Protein AF-A0A1T5FBW8-F1 (afdb_monomer)

pLDDT: mean 87.65, std 10.4, range [48.75, 97.81]

Radius of gyration: 16.68 Å; Cα contacts (8 Å, |Δi|>4): 367; chains: 1; bounding box: 37×27×54 Å

Solvent-accessible surface area (backbone atoms only — not comparable to full-atom values): 8749 Å² total; per-residue (Å²): 131,82,82,88,72,77,76,85,51,93,41,27,48,35,78,73,63,66,76,55,91,36,95,48,63,45,69,43,55,32,79,36,34,39,43,67,60,68,65,51,74,45,75,84,82,91,50,82,27,40,38,35,39,11,55,41,70,64,49,24,48,16,61,74,49,75,62,73,40,79,85,67,74,48,38,39,51,41,50,30,35,23,78,35,64,30,38,36,40,36,45,34,59,50,79,45,81,34,80,93,43,81,43,68,29,37,38,39,38,52,34,64,43,46,63,40,82,35,43,37,38,44,29,37,75,40,66,45,63,34,79,84,70,48,71,42,78,28,29,36,44,36,30,48,47,95,63,86,60,90,68,46,47,82,41,77,88

Mean predicted aligned error: 5.87 Å

Se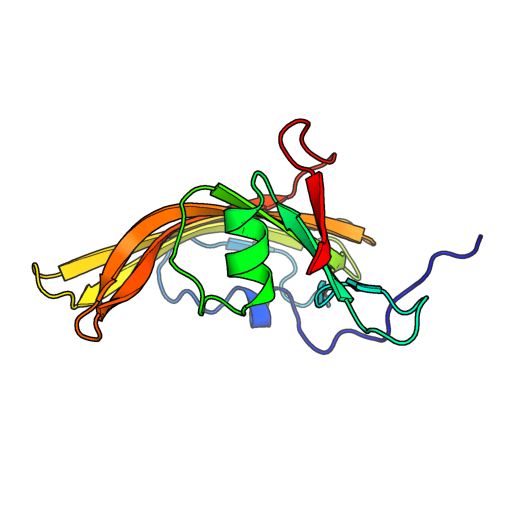quence (157 aa):
MEPIVPPPSQQTVSRTFDTCRANTVQIVNGSIGITPIVPLALSGDGHERALAIADSAEMAVWRLNHGQAPMIKGAHLQLVYAEGEAEIQGICSWEILVPLGDAEVTVEYAIRFRPGWNLIRNRIVDFIESWSGAYQETYMIIDTVGVLPEDVAWFSQ

Structure (mmCIF, N/CA/C/O backbone):
data_AF-A0A1T5FBW8-F1
#
_entry.id   AF-A0A1T5FBW8-F1
#
loop_
_atom_site.group_PDB
_atom_site.id
_atom_site.type_symbol
_atom_site.label_atom_id
_atom_site.label_alt_id
_atom_site.label_comp_id
_atom_site.label_asym_id
_atom_site.label_entity_id
_atom_site.label_seq_id
_atom_site.pdbx_PDB_ins_code
_atom_site.Cartn_x
_atom_site.Cartn_y
_atom_site.Cartn_z
_atom_site.occupancy
_atom_site.B_iso_or_equiv
_atom_site.auth_seq_id
_atom_site.auth_comp_id
_atom_site.auth_asym_id
_atom_site.auth_atom_id
_atom_site.pdbx_PDB_model_num
ATOM 1 N N . MET A 1 1 ? -5.976 -4.875 29.562 1.00 48.75 1 MET A N 1
ATOM 2 C CA . MET A 1 1 ? -5.595 -3.669 28.801 1.00 48.75 1 MET A CA 1
ATOM 3 C C . MET A 1 1 ? -6.811 -3.239 28.018 1.00 48.75 1 MET A C 1
ATOM 5 O O . MET A 1 1 ? -7.396 -4.095 27.365 1.00 48.75 1 MET A O 1
ATOM 9 N N . GLU A 1 2 ? -7.220 -1.979 28.130 1.00 56.41 2 GLU A N 1
ATOM 10 C CA . GLU A 1 2 ? -8.207 -1.429 27.198 1.00 56.41 2 GLU A CA 1
ATOM 11 C C . GLU A 1 2 ? -7.604 -1.390 25.783 1.00 56.41 2 GLU A C 1
ATOM 13 O O . GLU A 1 2 ? -6.396 -1.160 25.649 1.00 56.41 2 GLU A O 1
ATOM 18 N N . PRO A 1 3 ? -8.393 -1.659 24.728 1.00 63.38 3 PRO A N 1
ATOM 19 C CA . PRO A 1 3 ? -7.921 -1.539 23.357 1.00 63.38 3 PRO A CA 1
ATOM 20 C C . PRO A 1 3 ? -7.492 -0.097 23.076 1.00 63.38 3 PRO A C 1
ATOM 22 O O . PRO A 1 3 ? -8.257 0.835 23.314 1.00 63.38 3 PRO A O 1
ATOM 25 N N . ILE A 1 4 ? -6.286 0.093 22.539 1.00 68.75 4 ILE A N 1
ATOM 26 C CA . ILE A 1 4 ? -5.861 1.402 22.038 1.00 68.75 4 ILE A CA 1
ATOM 27 C C . ILE A 1 4 ? -6.647 1.669 20.754 1.00 68.75 4 ILE A C 1
ATOM 29 O O . ILE A 1 4 ? -6.394 1.042 19.722 1.00 68.75 4 ILE A O 1
ATOM 33 N N . VAL A 1 5 ? -7.617 2.577 20.842 1.00 71.88 5 VAL A N 1
ATOM 34 C CA . VAL A 1 5 ? -8.382 3.081 19.700 1.00 71.88 5 VAL A CA 1
ATOM 35 C C . VAL A 1 5 ? -7.700 4.364 19.217 1.00 71.88 5 VAL A C 1
ATOM 37 O O . VAL A 1 5 ? -7.514 5.280 20.023 1.00 71.88 5 VAL A O 1
ATOM 40 N N . PRO A 1 6 ? -7.268 4.442 17.946 1.00 74.69 6 PRO A N 1
ATOM 41 C CA . PRO A 1 6 ? -6.701 5.670 17.406 1.00 74.69 6 PRO A CA 1
ATOM 42 C C . PRO A 1 6 ? -7.754 6.791 17.370 1.00 74.69 6 PRO A C 1
ATOM 44 O O . PRO A 1 6 ? -8.953 6.516 17.450 1.00 74.69 6 PRO A O 1
ATOM 47 N N . PRO A 1 7 ? -7.337 8.064 17.244 1.00 76.19 7 PRO A N 1
ATOM 48 C CA . PRO A 1 7 ? -8.280 9.160 17.042 1.00 76.19 7 PRO A CA 1
ATOM 49 C C . PRO A 1 7 ? -9.181 8.902 15.817 1.00 76.19 7 PRO A C 1
ATOM 51 O O . PRO A 1 7 ? -8.782 8.141 14.926 1.00 76.19 7 PRO A O 1
ATOM 54 N N . PRO A 1 8 ? -10.368 9.544 15.755 1.00 74.62 8 PRO A N 1
ATOM 55 C CA . PRO A 1 8 ? -11.311 9.373 14.653 1.00 74.62 8 PRO A CA 1
ATOM 56 C C . PRO A 1 8 ? -10.626 9.515 13.299 1.00 74.62 8 PRO A C 1
ATOM 58 O O . PRO A 1 8 ? -9.803 10.421 13.109 1.00 74.62 8 PRO A O 1
ATOM 61 N N . SER A 1 9 ? -10.954 8.621 12.366 1.00 78.31 9 SER A N 1
ATOM 62 C CA . SER A 1 9 ? -10.278 8.632 11.078 1.00 78.31 9 SER A CA 1
ATOM 63 C C . SER A 1 9 ? -10.572 9.912 10.286 1.00 78.31 9 SER A C 1
ATOM 65 O O . SER A 1 9 ? -11.690 10.423 10.258 1.00 78.31 9 SER A O 1
ATOM 67 N N . GLN A 1 10 ? -9.550 10.418 9.591 1.00 82.88 10 GLN A N 1
ATOM 68 C CA . GLN A 1 10 ? -9.674 11.527 8.639 1.00 82.88 10 GLN A CA 1
ATOM 69 C C . GLN A 1 10 ? -9.885 11.052 7.187 1.00 82.88 10 GLN A C 1
ATOM 71 O O . GLN A 1 10 ? -9.989 11.875 6.268 1.00 82.88 10 GLN A O 1
ATOM 76 N N . GLN A 1 11 ? -9.940 9.737 6.953 1.00 90.69 11 GLN A N 1
ATOM 77 C CA . GLN A 1 11 ? -10.088 9.136 5.628 1.00 90.69 11 GLN A CA 1
ATOM 78 C C . GLN A 1 11 ? -10.989 7.895 5.660 1.00 90.69 11 GLN A C 1
ATOM 80 O O . GLN A 1 11 ? -11.011 7.136 6.623 1.00 90.69 11 GLN A O 1
ATOM 85 N N . THR A 1 12 ? -11.731 7.665 4.584 1.00 93.94 12 THR A N 1
ATOM 86 C CA . THR A 1 12 ? -12.569 6.470 4.444 1.00 93.94 12 THR A CA 1
ATOM 87 C C . THR A 1 12 ? -11.947 5.490 3.465 1.00 93.94 12 THR A C 1
ATOM 89 O O . THR A 1 12 ? -11.112 5.878 2.645 1.00 93.94 12 THR A O 1
ATOM 92 N N . VAL A 1 13 ? -12.395 4.236 3.506 1.00 93.19 13 VAL A N 1
ATOM 93 C CA . VAL A 1 13 ? -11.996 3.207 2.537 1.00 93.19 13 VAL A CA 1
ATOM 94 C C . VAL A 1 13 ? -12.136 3.708 1.096 1.00 93.19 13 VAL A C 1
ATOM 96 O O . VAL A 1 13 ? -11.165 3.669 0.345 1.00 93.19 13 VAL A O 1
ATOM 99 N N . SER A 1 14 ? -13.292 4.262 0.717 1.00 91.56 14 SER A N 1
ATOM 100 C CA . SER A 1 14 ? -13.464 4.834 -0.622 1.00 91.56 14 SER A CA 1
ATOM 101 C C . SER A 1 14 ? -12.480 5.968 -0.875 1.00 91.56 14 SER A C 1
ATOM 103 O O . SER A 1 14 ? -11.785 5.941 -1.872 1.00 91.56 14 SER A O 1
ATOM 105 N N . ARG A 1 15 ? -12.311 6.936 0.031 1.00 89.62 15 ARG A N 1
ATOM 106 C CA . ARG A 1 15 ? -11.387 8.056 -0.225 1.00 89.62 15 ARG A CA 1
ATOM 107 C C . ARG A 1 15 ? -9.939 7.601 -0.461 1.00 89.62 15 ARG A C 1
ATOM 109 O O . ARG A 1 15 ? -9.213 8.267 -1.193 1.00 89.62 15 ARG A O 1
ATOM 116 N N . THR A 1 16 ? -9.521 6.506 0.169 1.00 88.44 16 THR A N 1
ATOM 117 C CA . THR A 1 16 ? -8.166 5.958 0.038 1.00 88.44 16 THR A CA 1
ATOM 118 C C . THR A 1 16 ? -7.981 5.109 -1.221 1.00 88.44 16 THR A C 1
ATOM 120 O O . THR A 1 16 ? -6.910 5.172 -1.819 1.00 88.44 16 THR A O 1
ATOM 123 N N . PHE A 1 17 ? -8.990 4.333 -1.631 1.00 85.00 17 PHE A N 1
ATOM 124 C CA . PHE A 1 17 ? -8.854 3.325 -2.696 1.00 85.00 17 PHE A CA 1
ATOM 125 C C . PHE A 1 17 ? -9.672 3.618 -3.970 1.00 85.00 17 PHE A C 1
ATOM 127 O O . PHE A 1 17 ? -9.432 3.002 -5.003 1.00 85.00 17 PHE A O 1
ATOM 134 N N . ASP A 1 18 ? -10.581 4.596 -3.947 1.00 77.12 18 ASP A N 1
ATOM 135 C CA . ASP A 1 18 ? -11.381 5.074 -5.093 1.00 77.12 18 ASP A CA 1
ATOM 136 C C . ASP A 1 18 ? -10.583 6.035 -6.000 1.00 77.12 18 ASP A C 1
ATOM 138 O O . ASP A 1 18 ? -11.091 7.005 -6.560 1.00 77.12 18 ASP A O 1
ATOM 142 N N . THR A 1 19 ? -9.274 5.812 -6.111 1.00 67.50 19 THR A N 1
ATOM 143 C CA . THR A 1 19 ? -8.410 6.510 -7.073 1.00 67.50 19 THR A CA 1
ATOM 144 C C . THR A 1 19 ? -8.442 5.834 -8.442 1.00 67.50 19 THR A C 1
ATOM 146 O O . THR A 1 19 ? -8.062 6.445 -9.444 1.00 67.50 19 THR A O 1
ATOM 149 N N . CYS A 1 20 ? -8.944 4.599 -8.504 1.00 69.19 20 CYS A N 1
ATOM 150 C CA . CYS A 1 20 ? -9.048 3.842 -9.734 1.00 69.19 20 CYS A CA 1
ATOM 151 C C . CYS A 1 20 ? -10.328 4.165 -10.509 1.00 69.19 20 CYS A C 1
ATOM 153 O O . CYS A 1 20 ? -11.417 3.734 -10.144 1.00 69.19 20 CYS A O 1
ATOM 155 N N . ARG A 1 21 ? -10.197 4.861 -11.641 1.00 57.28 21 ARG A N 1
ATOM 156 C CA . ARG A 1 21 ? -11.322 5.109 -12.561 1.00 57.28 21 ARG A CA 1
ATOM 157 C C . ARG A 1 21 ? -11.612 3.938 -13.518 1.00 57.28 21 ARG A C 1
ATOM 159 O O . ARG A 1 21 ? -12.521 4.058 -14.333 1.00 57.28 21 ARG A O 1
ATOM 166 N N . ALA A 1 22 ? -10.844 2.844 -13.451 1.00 55.28 22 ALA A N 1
ATOM 167 C CA . ALA A 1 22 ? -10.966 1.671 -14.321 1.00 55.28 22 ALA A CA 1
ATOM 168 C C . ALA A 1 22 ? -11.692 0.487 -13.636 1.00 55.28 22 ALA A C 1
ATOM 170 O O . ALA A 1 22 ? -11.661 0.305 -12.422 1.00 55.28 22 ALA A O 1
ATOM 171 N N . ASN A 1 23 ? -12.377 -0.322 -14.447 1.00 62.25 23 ASN A N 1
ATOM 172 C CA . ASN A 1 23 ? -13.733 -0.828 -14.181 1.00 62.25 23 ASN A CA 1
ATOM 173 C C . ASN A 1 23 ? -13.883 -2.175 -13.435 1.00 62.25 23 ASN A C 1
ATOM 175 O O . ASN A 1 23 ? -14.846 -2.892 -13.716 1.00 62.25 23 ASN A O 1
ATOM 179 N N . THR A 1 24 ? -13.004 -2.566 -12.503 1.00 83.25 24 THR A N 1
ATOM 180 C CA . THR A 1 24 ? -13.237 -3.833 -11.757 1.00 83.25 24 THR A CA 1
ATOM 181 C C . THR A 1 24 ? -13.079 -3.779 -10.244 1.00 83.25 24 THR A C 1
ATOM 183 O O . THR A 1 24 ? -13.454 -4.744 -9.580 1.00 83.25 24 THR A O 1
ATOM 186 N N . VAL A 1 25 ? -12.592 -2.671 -9.678 1.00 89.62 25 VAL A N 1
ATOM 187 C CA . VAL A 1 25 ? -12.490 -2.542 -8.220 1.00 89.62 25 VAL A CA 1
ATOM 188 C C . VAL A 1 25 ? -13.883 -2.353 -7.621 1.00 89.62 25 VAL A C 1
ATOM 190 O O . VAL A 1 25 ? -14.586 -1.388 -7.910 1.00 89.62 25 VAL A O 1
ATOM 193 N N . GLN A 1 26 ? -14.280 -3.290 -6.770 1.00 91.94 26 GLN A N 1
ATOM 194 C CA . GLN A 1 26 ? -15.490 -3.228 -5.967 1.00 91.94 26 GLN A CA 1
ATOM 195 C C . GLN A 1 26 ? -15.123 -2.830 -4.544 1.00 91.94 26 GLN A C 1
ATOM 197 O O . GLN A 1 26 ? -14.227 -3.419 -3.939 1.00 91.94 26 GLN A O 1
ATOM 202 N N . ILE A 1 27 ? -15.839 -1.841 -4.011 1.00 93.38 27 ILE A N 1
ATOM 203 C CA . ILE A 1 27 ? -15.687 -1.383 -2.632 1.00 93.38 27 ILE A CA 1
ATOM 204 C C . ILE A 1 27 ? -17.001 -1.622 -1.895 1.00 93.38 27 ILE A C 1
ATOM 206 O O . ILE A 1 27 ? -18.039 -1.058 -2.245 1.00 93.38 27 ILE A O 1
ATOM 210 N N . VAL A 1 28 ? -16.944 -2.431 -0.842 1.00 95.50 28 VAL A N 1
ATOM 211 C CA . VAL A 1 28 ? -18.059 -2.674 0.079 1.00 95.50 28 VAL A CA 1
ATOM 212 C C . VAL A 1 28 ? -17.805 -1.896 1.365 1.00 95.50 28 VAL A C 1
ATOM 214 O O . VAL A 1 28 ? -16.701 -1.924 1.905 1.00 95.50 28 VAL A O 1
ATOM 217 N N . ASN A 1 29 ? -18.833 -1.200 1.861 1.00 96.12 29 ASN A N 1
ATOM 218 C CA . ASN A 1 29 ? -18.764 -0.330 3.044 1.00 96.12 29 ASN A CA 1
ATOM 219 C C . ASN A 1 29 ? -17.682 0.763 2.940 1.00 96.12 29 ASN A C 1
ATOM 221 O O . ASN A 1 29 ? -16.956 1.056 3.887 1.00 96.12 29 ASN A O 1
ATOM 225 N N . GLY A 1 30 ? -17.604 1.420 1.782 1.00 92.44 30 GLY A N 1
ATOM 226 C CA . GLY A 1 30 ? -16.604 2.449 1.488 1.00 92.44 30 GLY A CA 1
ATOM 227 C C . GLY A 1 30 ? -16.584 3.672 2.419 1.00 92.44 30 GLY A C 1
ATOM 228 O O . GLY A 1 30 ? -15.601 4.411 2.442 1.00 92.44 30 GLY A O 1
ATOM 229 N N . SER A 1 31 ? -17.638 3.891 3.211 1.00 95.25 31 SER A N 1
ATOM 230 C CA . SER A 1 31 ? -17.719 4.964 4.210 1.00 95.25 31 SER A CA 1
ATOM 231 C C . SER A 1 31 ? -17.002 4.653 5.527 1.00 95.25 31 SER A C 1
ATOM 233 O O . SER A 1 31 ? -16.903 5.547 6.363 1.00 95.25 31 SER A O 1
ATOM 235 N N . ILE A 1 32 ? -16.531 3.419 5.741 1.00 95.94 32 ILE A N 1
ATOM 236 C CA . ILE A 1 32 ? -15.805 3.041 6.960 1.00 95.94 32 ILE A CA 1
ATOM 237 C C . ILE A 1 32 ? -14.516 3.856 7.082 1.00 95.94 32 ILE A C 1
ATOM 239 O O . ILE A 1 32 ? -13.741 3.947 6.126 1.00 95.94 32 ILE A O 1
ATOM 243 N N . GLY A 1 33 ? -14.296 4.440 8.263 1.00 95.50 33 GLY A N 1
ATOM 244 C CA . GLY A 1 33 ? -13.070 5.150 8.598 1.00 95.50 33 GLY A CA 1
ATOM 245 C C . GLY A 1 33 ? -11.895 4.191 8.768 1.00 95.50 33 GLY A C 1
ATOM 246 O O . GLY A 1 33 ? -12.017 3.147 9.416 1.00 95.50 33 GLY A O 1
ATOM 247 N N . ILE A 1 34 ? -10.748 4.555 8.189 1.00 94.06 34 ILE A N 1
ATOM 248 C CA . ILE A 1 34 ? -9.497 3.802 8.335 1.00 94.06 34 ILE A CA 1
ATOM 249 C C . ILE A 1 34 ? -8.342 4.706 8.756 1.00 94.06 34 ILE A C 1
ATOM 251 O O . ILE A 1 34 ? -8.152 5.782 8.195 1.00 94.06 34 ILE A O 1
ATOM 255 N N . THR A 1 35 ? -7.542 4.275 9.723 1.00 92.31 35 THR A N 1
ATOM 256 C CA . THR A 1 35 ? -6.399 5.037 10.236 1.00 92.31 35 THR A CA 1
ATOM 257 C C . THR A 1 35 ? -5.123 4.215 10.061 1.00 92.31 35 THR A C 1
ATOM 259 O O . THR A 1 35 ? -4.870 3.298 10.848 1.00 92.31 35 THR A O 1
ATOM 262 N N . PRO A 1 36 ? -4.316 4.493 9.022 1.00 88.25 36 PRO A N 1
ATOM 263 C CA . PRO A 1 36 ? -3.016 3.869 8.860 1.00 88.25 36 PRO A CA 1
ATOM 264 C C . PRO A 1 36 ? -2.039 4.380 9.916 1.00 88.25 36 PRO A C 1
ATOM 266 O O . PRO A 1 36 ? -1.975 5.577 10.195 1.00 88.25 36 PRO A O 1
ATOM 269 N N . ILE A 1 37 ? -1.210 3.484 10.438 1.00 82.62 37 ILE A N 1
ATOM 270 C CA . ILE A 1 37 ? -0.004 3.885 11.154 1.00 82.62 37 ILE A CA 1
ATOM 271 C C . ILE A 1 37 ? 1.032 4.339 10.115 1.00 82.62 37 ILE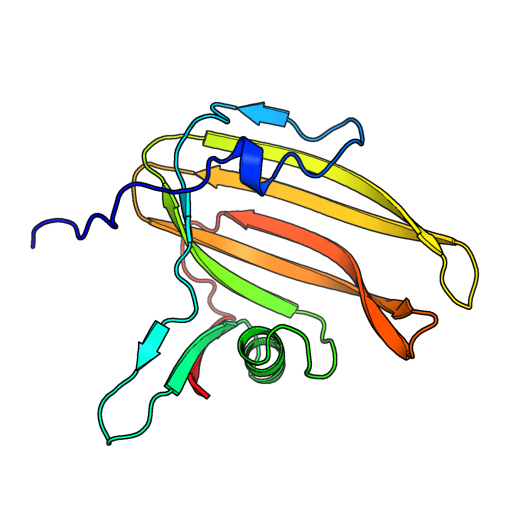 A C 1
ATOM 273 O O . ILE A 1 37 ? 1.405 3.600 9.197 1.00 82.62 37 ILE A O 1
ATOM 277 N N . VAL A 1 38 ? 1.465 5.590 10.257 1.00 66.19 38 VAL A N 1
ATOM 278 C CA . VAL A 1 38 ? 2.701 6.136 9.671 1.00 66.19 38 VAL A CA 1
ATOM 279 C C . VAL A 1 38 ? 3.878 5.482 10.420 1.00 66.19 38 VAL A C 1
ATOM 281 O O . VAL A 1 38 ? 3.679 5.198 11.600 1.00 66.19 38 VAL A O 1
ATOM 284 N N . PRO A 1 39 ? 5.038 5.171 9.789 1.00 65.44 39 PRO A N 1
ATOM 285 C CA . PRO A 1 39 ? 6.094 4.350 10.397 1.00 65.44 39 PRO A CA 1
ATOM 286 C C . PRO A 1 39 ? 6.300 4.626 11.886 1.00 65.44 39 PRO A C 1
ATOM 288 O O . PRO A 1 39 ? 6.393 5.783 12.295 1.00 65.44 39 PRO A O 1
ATOM 291 N N . LEU A 1 40 ? 6.313 3.562 12.695 1.00 71.06 40 LEU A N 1
ATOM 292 C CA . LEU A 1 40 ? 6.378 3.695 14.148 1.00 71.06 40 LEU A CA 1
ATOM 293 C C . LEU A 1 40 ? 7.688 4.387 14.529 1.00 71.06 40 LEU A C 1
ATOM 295 O O . LEU A 1 40 ? 8.764 3.888 14.200 1.00 71.06 40 LEU A O 1
ATOM 299 N N . ALA A 1 41 ? 7.584 5.518 15.224 1.00 70.62 41 ALA A N 1
ATOM 300 C CA . ALA A 1 41 ? 8.738 6.219 15.760 1.00 70.62 41 ALA A CA 1
ATOM 301 C C . ALA A 1 41 ? 9.221 5.522 17.041 1.00 70.62 41 ALA A C 1
ATOM 303 O O . ALA A 1 41 ? 8.459 5.333 17.992 1.00 70.62 41 ALA A O 1
ATOM 304 N N . LEU A 1 42 ? 10.494 5.145 17.070 1.00 68.19 42 LEU A N 1
ATOM 305 C CA . LEU A 1 42 ? 11.212 4.731 18.264 1.00 68.19 42 LEU A CA 1
ATOM 306 C C . LEU A 1 42 ? 11.980 5.934 18.806 1.00 68.19 42 LEU A C 1
ATOM 308 O O . LEU A 1 42 ? 12.831 6.487 18.115 1.00 68.19 42 LEU A O 1
ATOM 312 N N . SER A 1 43 ? 11.712 6.297 20.057 1.00 69.38 43 SER A N 1
ATOM 313 C CA . SER A 1 43 ? 12.487 7.285 20.807 1.00 69.38 43 SER A CA 1
ATOM 314 C C . SER A 1 43 ? 12.964 6.640 22.107 1.00 69.38 43 SER A C 1
ATOM 316 O O . SER A 1 43 ? 12.143 6.314 22.967 1.00 69.38 43 SER A O 1
ATOM 318 N N . GLY A 1 44 ? 14.269 6.418 22.260 1.00 60.47 44 GLY A N 1
ATOM 319 C CA . GLY A 1 44 ? 14.812 5.770 23.466 1.00 60.47 44 GLY A CA 1
ATOM 320 C C . GLY A 1 44 ? 16.218 6.213 23.864 1.00 60.47 44 GLY A C 1
ATOM 321 O O . GLY A 1 44 ? 16.574 6.122 25.034 1.00 60.47 44 GLY A O 1
ATOM 322 N N . ASP A 1 45 ? 16.994 6.745 22.922 1.00 66.25 45 ASP A N 1
ATOM 323 C CA . ASP A 1 45 ? 18.403 7.126 23.083 1.00 66.25 45 ASP A CA 1
ATOM 324 C C . ASP A 1 45 ? 18.681 8.590 22.683 1.00 66.25 45 ASP A C 1
ATOM 326 O O . ASP A 1 45 ? 19.833 8.986 22.535 1.00 66.25 45 ASP A O 1
ATOM 330 N N . GLY A 1 46 ? 17.636 9.408 22.513 1.00 64.06 46 GLY A N 1
ATOM 331 C CA . GLY A 1 46 ? 17.755 10.768 21.974 1.00 64.06 46 GLY A CA 1
ATOM 332 C C . GLY A 1 46 ? 17.814 10.827 20.444 1.00 64.06 46 GLY A C 1
ATOM 333 O O . GLY A 1 46 ? 17.884 11.923 19.891 1.00 64.06 46 GLY A O 1
ATOM 334 N N . HIS A 1 47 ? 17.729 9.679 19.765 1.00 67.75 47 HIS A N 1
ATOM 335 C CA . HIS A 1 47 ? 17.536 9.590 18.326 1.00 67.75 47 HIS A CA 1
ATOM 336 C C . HIS A 1 47 ? 16.124 9.083 18.022 1.00 67.75 47 HIS A C 1
ATOM 338 O O . HIS A 1 47 ? 15.658 8.101 18.601 1.00 67.75 47 HIS A O 1
ATOM 344 N N . GLU A 1 48 ? 15.435 9.769 17.114 1.00 74.75 48 GLU A N 1
ATOM 345 C CA . GLU A 1 48 ? 14.202 9.258 16.522 1.00 74.75 48 GLU A CA 1
ATOM 346 C C . GLU A 1 48 ? 14.574 8.282 15.411 1.00 74.75 48 GLU A C 1
ATOM 348 O O . GLU A 1 48 ? 15.341 8.625 14.510 1.00 74.75 48 GLU A O 1
ATOM 353 N N . ARG A 1 49 ? 14.046 7.063 15.493 1.00 80.00 49 ARG A N 1
ATOM 354 C CA . ARG A 1 49 ? 14.174 6.048 14.443 1.00 80.00 49 ARG A CA 1
ATOM 355 C C . ARG A 1 49 ? 12.803 5.651 13.946 1.00 80.00 49 ARG A C 1
ATOM 357 O O . ARG A 1 49 ? 11.850 5.658 14.720 1.00 80.00 49 ARG A O 1
ATOM 364 N N . ALA A 1 50 ? 12.697 5.258 12.689 1.00 85.12 50 ALA A N 1
ATOM 365 C CA . ALA A 1 50 ? 11.445 4.777 12.122 1.00 85.12 50 ALA A CA 1
ATOM 366 C C . ALA A 1 50 ? 11.494 3.260 11.920 1.00 85.12 50 ALA A C 1
ATOM 368 O O . ALA A 1 50 ? 12.505 2.716 11.481 1.00 85.12 50 ALA A O 1
ATOM 369 N N . LEU A 1 51 ? 10.396 2.574 12.237 1.00 88.25 51 LEU A N 1
ATOM 370 C CA . LEU A 1 51 ? 10.240 1.137 12.028 1.00 88.25 51 LEU A CA 1
ATOM 371 C C . LEU A 1 51 ? 9.370 0.832 10.809 1.00 88.25 51 LEU A C 1
ATOM 373 O O . LEU A 1 51 ? 8.252 1.341 10.682 1.00 88.25 51 LEU A O 1
ATOM 377 N N . ALA A 1 52 ? 9.850 -0.086 9.975 1.00 90.50 52 ALA A N 1
ATOM 378 C CA . ALA A 1 52 ? 9.095 -0.691 8.886 1.00 90.50 52 ALA A CA 1
ATOM 379 C C . ALA A 1 52 ? 9.068 -2.217 9.024 1.00 90.50 52 ALA A C 1
ATOM 381 O O . ALA A 1 52 ? 10.042 -2.833 9.455 1.00 90.50 52 ALA A O 1
ATOM 382 N N . ILE A 1 53 ? 7.947 -2.822 8.630 1.00 92.06 53 ILE A N 1
ATOM 383 C CA . ILE A 1 53 ? 7.829 -4.269 8.445 1.00 92.06 53 ILE A CA 1
ATOM 384 C C . ILE A 1 53 ? 8.022 -4.548 6.957 1.00 92.06 53 ILE A C 1
ATOM 386 O O . ILE A 1 53 ? 7.247 -4.035 6.145 1.00 92.06 53 ILE A O 1
ATOM 390 N N . ALA A 1 54 ? 9.019 -5.348 6.596 1.00 94.75 54 ALA A N 1
ATOM 391 C CA . ALA A 1 54 ? 9.309 -5.683 5.203 1.00 94.75 54 ALA A CA 1
ATOM 392 C C . ALA A 1 54 ? 9.906 -7.086 5.065 1.00 94.75 54 ALA A C 1
ATOM 394 O O . ALA A 1 54 ? 10.296 -7.689 6.060 1.00 94.75 54 ALA A O 1
ATOM 395 N N . ASP A 1 55 ? 9.982 -7.594 3.839 1.00 95.81 55 ASP A N 1
ATOM 396 C CA . ASP A 1 55 ? 10.647 -8.864 3.509 1.00 95.81 55 ASP A CA 1
ATOM 397 C C . ASP A 1 55 ? 12.173 -8.746 3.344 1.00 95.81 55 ASP A C 1
ATOM 399 O O . ASP A 1 55 ? 12.890 -9.742 3.280 1.00 95.81 55 ASP A O 1
ATOM 403 N N . SER A 1 56 ? 12.691 -7.519 3.288 1.00 95.44 56 SER A N 1
ATOM 404 C CA . SER A 1 56 ? 14.112 -7.226 3.119 1.00 95.44 56 SER A CA 1
ATOM 405 C C . SER A 1 56 ? 14.480 -5.868 3.718 1.00 95.44 56 SER A C 1
ATOM 407 O O . SER A 1 56 ? 13.636 -4.977 3.869 1.00 95.44 56 SER A O 1
ATOM 409 N N . ALA A 1 57 ? 15.763 -5.696 4.045 1.00 93.94 57 ALA A N 1
ATOM 410 C CA . ALA A 1 57 ? 16.280 -4.432 4.563 1.00 93.94 57 ALA A CA 1
ATOM 411 C C . ALA A 1 57 ? 16.195 -3.323 3.504 1.00 93.94 57 ALA A C 1
ATOM 413 O O . ALA A 1 57 ? 15.873 -2.181 3.819 1.00 93.94 57 ALA A O 1
ATOM 414 N N . GLU A 1 58 ? 16.431 -3.664 2.241 1.00 94.94 58 GLU A N 1
ATOM 415 C CA . GLU A 1 58 ? 16.343 -2.771 1.092 1.00 94.94 58 GLU A CA 1
ATOM 416 C C . GLU A 1 58 ? 14.913 -2.261 0.896 1.00 94.94 58 GLU A C 1
ATOM 418 O O . GLU A 1 58 ? 14.711 -1.057 0.732 1.00 94.94 58 GLU A O 1
ATOM 423 N N . MET A 1 59 ? 13.911 -3.144 0.994 1.00 94.44 59 MET A N 1
ATOM 424 C CA . MET A 1 59 ? 12.500 -2.750 0.937 1.00 94.44 59 MET A CA 1
ATOM 425 C C . MET A 1 59 ? 12.120 -1.854 2.121 1.00 94.44 59 MET A C 1
ATOM 427 O O . MET A 1 59 ? 11.410 -0.860 1.950 1.00 94.44 59 MET A O 1
ATOM 431 N N . ALA A 1 60 ? 12.629 -2.145 3.321 1.00 92.75 60 ALA A N 1
ATOM 432 C CA . ALA A 1 60 ? 12.433 -1.265 4.466 1.00 92.75 60 ALA A CA 1
ATOM 433 C C . ALA A 1 60 ? 13.062 0.120 4.249 1.00 92.75 60 ALA A C 1
ATOM 435 O O . ALA A 1 60 ? 12.396 1.124 4.497 1.00 92.75 60 ALA A O 1
ATOM 436 N N . VAL A 1 61 ? 14.296 0.199 3.738 1.00 92.62 61 VAL A N 1
ATOM 437 C CA . VAL A 1 61 ? 14.955 1.472 3.400 1.00 92.62 61 VAL A CA 1
ATOM 438 C C . VAL A 1 61 ? 14.143 2.237 2.357 1.00 92.62 61 VAL A C 1
ATOM 440 O O . VAL A 1 61 ? 13.871 3.422 2.553 1.00 92.62 61 VAL A O 1
ATOM 443 N N . TRP A 1 62 ? 13.693 1.576 1.290 1.00 91.44 62 TRP A N 1
ATOM 444 C CA . TRP A 1 62 ? 12.831 2.189 0.280 1.00 91.44 62 TRP A CA 1
ATOM 445 C C . TRP A 1 62 ? 11.547 2.760 0.893 1.00 91.44 62 TRP A C 1
ATOM 447 O O . TRP A 1 62 ? 11.213 3.930 0.678 1.00 91.44 62 TRP A O 1
ATOM 457 N N . ARG A 1 63 ? 10.878 1.981 1.752 1.00 90.50 63 ARG A N 1
ATOM 458 C CA . ARG A 1 63 ? 9.637 2.384 2.422 1.00 90.50 63 ARG A CA 1
ATOM 459 C C . ARG A 1 63 ? 9.830 3.543 3.401 1.00 90.50 63 ARG A C 1
ATOM 461 O O . ARG A 1 63 ? 8.955 4.412 3.482 1.00 90.50 63 ARG A O 1
ATOM 468 N N . LEU A 1 64 ? 10.919 3.539 4.169 1.00 89.88 64 LEU A N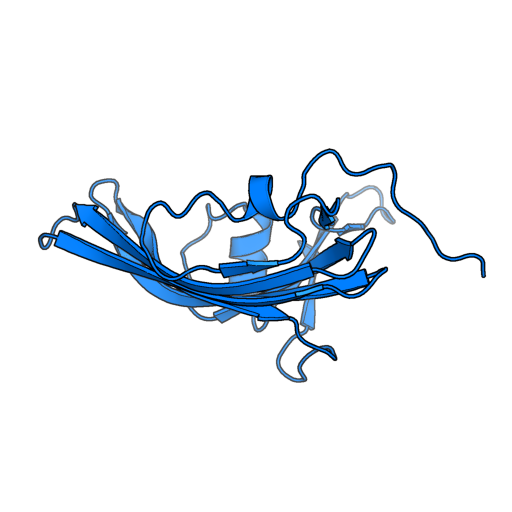 1
ATOM 469 C CA . LEU A 1 64 ? 11.230 4.563 5.171 1.00 89.88 64 LEU A CA 1
ATOM 470 C C . LEU A 1 64 ? 11.700 5.875 4.531 1.00 89.88 64 LEU A C 1
ATOM 472 O O . LEU A 1 64 ? 11.398 6.941 5.054 1.00 89.88 64 LEU A O 1
ATOM 476 N N . ASN A 1 65 ? 12.328 5.817 3.354 1.00 88.25 65 ASN A N 1
ATOM 477 C CA . ASN A 1 65 ? 12.727 6.998 2.577 1.00 88.25 65 ASN A CA 1
ATOM 478 C C . ASN A 1 65 ? 11.625 7.491 1.627 1.00 88.25 65 ASN A C 1
ATOM 480 O O . ASN A 1 65 ? 11.912 8.202 0.668 1.00 88.25 65 ASN A O 1
ATOM 484 N N . HIS A 1 66 ? 10.363 7.112 1.858 1.00 86.06 66 HIS A N 1
ATOM 485 C CA . HIS A 1 66 ? 9.221 7.545 1.044 1.00 86.06 66 HIS A CA 1
ATOM 486 C C . HIS A 1 66 ? 9.410 7.300 -0.467 1.00 86.06 66 HIS A C 1
ATOM 488 O O . HIS A 1 66 ? 9.026 8.133 -1.286 1.00 86.06 66 HIS A O 1
ATOM 494 N N . GLY A 1 67 ? 10.035 6.177 -0.834 1.00 83.06 67 GLY A N 1
ATOM 495 C CA . GLY A 1 67 ? 10.291 5.807 -2.227 1.00 83.06 67 GLY A CA 1
ATOM 496 C C . GLY A 1 67 ? 11.471 6.525 -2.891 1.00 83.06 67 GLY A C 1
ATOM 497 O O . GLY A 1 67 ? 11.677 6.361 -4.088 1.00 83.06 67 GLY A O 1
ATOM 498 N N . GLN A 1 68 ? 12.258 7.309 -2.143 1.00 84.88 68 GLN A N 1
ATOM 499 C CA . GLN A 1 68 ? 13.433 8.015 -2.676 1.00 84.88 68 GLN A CA 1
ATOM 500 C C . GLN A 1 68 ? 14.684 7.132 -2.800 1.00 84.88 68 GLN A C 1
ATOM 502 O O . GLN A 1 68 ? 15.627 7.500 -3.500 1.00 84.88 68 GLN A O 1
ATOM 507 N N . ALA A 1 69 ? 14.723 5.983 -2.118 1.00 87.69 69 ALA A N 1
ATOM 508 C CA . ALA A 1 69 ? 15.777 4.994 -2.338 1.00 87.69 69 ALA A CA 1
ATOM 509 C C . ALA A 1 69 ? 15.535 4.240 -3.664 1.00 87.69 69 ALA A C 1
ATOM 511 O O . ALA A 1 69 ? 14.423 4.290 -4.194 1.00 87.69 69 ALA A O 1
ATOM 512 N N . PRO A 1 70 ? 16.530 3.511 -4.205 1.00 89.88 70 PRO A N 1
ATOM 513 C CA . PRO A 1 70 ? 16.320 2.669 -5.380 1.00 89.88 70 PRO A CA 1
ATOM 514 C C . PRO A 1 70 ? 15.137 1.715 -5.191 1.00 89.88 70 PRO A C 1
ATOM 516 O O . PRO A 1 70 ? 15.013 1.071 -4.148 1.00 89.88 70 PRO A O 1
ATOM 519 N N . MET A 1 71 ? 14.268 1.639 -6.200 1.00 90.94 71 MET A N 1
ATOM 520 C CA . MET A 1 71 ? 13.104 0.759 -6.170 1.00 90.94 71 MET A CA 1
ATOM 521 C C . MET A 1 71 ? 13.540 -0.706 -6.209 1.00 90.94 71 MET A C 1
ATOM 523 O O . MET A 1 71 ? 14.482 -1.077 -6.912 1.00 90.94 71 MET A O 1
ATOM 527 N N . ILE A 1 72 ? 12.851 -1.537 -5.433 1.00 94.00 72 ILE A N 1
ATOM 528 C CA . ILE A 1 72 ? 13.171 -2.949 -5.250 1.00 94.00 72 ILE A CA 1
ATOM 529 C C . ILE A 1 72 ? 11.882 -3.768 -5.303 1.00 94.00 72 ILE A C 1
ATOM 531 O O . ILE A 1 72 ? 10.815 -3.297 -4.913 1.00 94.00 72 ILE A O 1
ATOM 535 N N . LYS A 1 73 ? 11.973 -5.000 -5.807 1.00 96.31 73 LYS A N 1
ATOM 536 C CA . LYS A 1 73 ? 10.863 -5.956 -5.739 1.00 96.31 73 LYS A CA 1
ATOM 537 C C . LYS A 1 73 ? 10.787 -6.526 -4.331 1.00 96.31 73 LYS A C 1
ATOM 539 O O . LYS A 1 73 ? 11.820 -6.772 -3.717 1.00 96.31 73 LYS A O 1
ATOM 544 N N . GLY A 1 74 ? 9.579 -6.770 -3.848 1.00 95.88 74 GLY A N 1
ATOM 545 C CA . GLY A 1 74 ? 9.368 -7.292 -2.502 1.00 95.88 74 GLY A CA 1
ATOM 546 C C . GLY A 1 74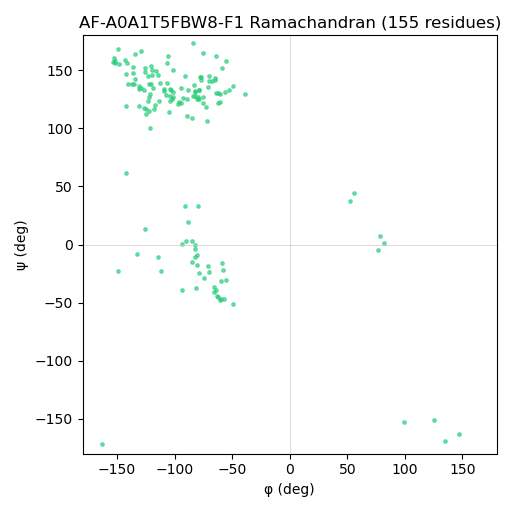 ? 8.084 -6.769 -1.888 1.00 95.88 74 GLY A C 1
ATOM 547 O O . GLY A 1 74 ? 7.210 -6.256 -2.589 1.00 95.88 74 GLY A O 1
ATOM 548 N N . ALA A 1 75 ? 7.962 -6.898 -0.577 1.00 95.56 75 ALA A N 1
ATOM 549 C CA . ALA A 1 75 ? 6.773 -6.544 0.169 1.00 95.56 75 ALA A CA 1
ATOM 550 C C . ALA A 1 75 ? 7.095 -5.762 1.440 1.00 95.56 75 ALA A C 1
ATOM 552 O O . ALA A 1 75 ? 7.978 -6.119 2.218 1.00 95.56 75 ALA A O 1
ATOM 553 N N . HIS A 1 76 ? 6.289 -4.735 1.697 1.00 94.31 76 HIS A N 1
ATOM 554 C CA . HIS A 1 76 ? 6.216 -4.084 2.997 1.00 94.31 76 HIS A CA 1
ATOM 555 C C . HIS A 1 76 ? 4.795 -4.166 3.551 1.00 94.31 76 HIS A C 1
ATOM 557 O O . HIS A 1 76 ? 3.810 -4.268 2.813 1.00 94.31 76 HIS A O 1
ATOM 563 N N . LEU A 1 77 ? 4.677 -4.119 4.874 1.00 94.06 77 LEU A N 1
ATOM 564 C CA . LEU A 1 77 ? 3.402 -4.235 5.562 1.00 94.06 77 LEU A CA 1
ATOM 565 C C . LEU A 1 77 ? 3.076 -2.943 6.305 1.00 94.06 77 LEU A C 1
ATOM 567 O O . LEU A 1 77 ? 3.956 -2.205 6.749 1.00 94.06 77 LEU A O 1
ATOM 571 N N . GLN A 1 78 ? 1.785 -2.666 6.416 1.00 91.50 78 GLN A N 1
ATOM 572 C CA . GLN A 1 78 ? 1.241 -1.499 7.083 1.00 91.50 78 GLN A CA 1
ATOM 573 C C . GLN A 1 78 ? 0.133 -1.923 8.040 1.00 91.50 78 GLN A C 1
ATOM 575 O O . GLN A 1 78 ? -0.759 -2.690 7.681 1.00 91.50 78 GLN A O 1
ATOM 580 N N . LEU A 1 79 ? 0.178 -1.393 9.260 1.00 91.31 79 LEU A N 1
ATOM 581 C CA . LEU A 1 79 ? -0.921 -1.519 10.208 1.00 91.31 79 LEU A CA 1
ATOM 582 C C . LEU A 1 79 ? -1.976 -0.459 9.904 1.00 91.31 79 LEU A C 1
ATOM 584 O O . LEU A 1 79 ? -1.667 0.730 9.819 1.00 91.31 79 LEU A O 1
ATOM 588 N N . VAL A 1 80 ? -3.223 -0.893 9.761 1.00 92.75 80 VAL A N 1
ATOM 589 C CA . VAL A 1 80 ? -4.369 -0.026 9.489 1.00 92.75 80 VAL A CA 1
ATOM 590 C C . VAL A 1 80 ? -5.482 -0.368 10.465 1.00 92.75 80 VAL A C 1
ATOM 592 O O . VAL A 1 80 ? -5.975 -1.495 10.493 1.00 92.75 80 VAL A O 1
ATOM 595 N N . TYR A 1 81 ? -5.878 0.604 11.280 1.00 93.50 81 TYR A N 1
ATOM 596 C CA . TYR A 1 81 ? -7.072 0.477 12.103 1.00 93.50 81 TYR A CA 1
ATOM 597 C C . TYR A 1 81 ? -8.309 0.732 11.245 1.00 93.50 81 TYR A C 1
ATOM 599 O O . TYR A 1 81 ? -8.335 1.721 10.519 1.00 93.50 81 TYR A O 1
ATOM 607 N N . ALA A 1 82 ? -9.328 -0.115 11.341 1.00 95.25 82 ALA A N 1
ATOM 608 C CA . ALA A 1 82 ? -10.620 0.098 10.703 1.00 95.25 82 ALA A CA 1
ATOM 609 C C . ALA A 1 82 ? -11.726 0.192 11.759 1.00 95.25 82 ALA A C 1
ATOM 611 O O . ALA A 1 82 ? -11.791 -0.622 12.682 1.00 95.25 82 ALA A O 1
ATOM 612 N N . GLU A 1 83 ? -12.612 1.176 11.609 1.00 95.25 83 GLU A N 1
ATOM 613 C CA . GLU A 1 83 ? -13.753 1.386 12.513 1.00 95.25 83 GLU A CA 1
ATOM 614 C C . GLU A 1 83 ? -14.834 0.299 12.362 1.00 95.25 83 GLU A C 1
ATOM 616 O O . GLU A 1 83 ? -15.647 0.094 13.262 1.00 95.25 83 GLU A O 1
ATOM 621 N N . GLY A 1 84 ? -14.830 -0.430 11.243 1.00 95.56 84 GLY A N 1
ATOM 622 C CA . GLY A 1 84 ? -15.782 -1.493 10.940 1.00 95.56 84 GLY A CA 1
ATOM 623 C C . GLY A 1 84 ? -15.301 -2.418 9.822 1.00 95.56 84 GLY A C 1
ATOM 624 O O . GLY A 1 84 ? -14.154 -2.342 9.380 1.00 95.56 84 GLY A O 1
ATOM 625 N N . GLU A 1 85 ? -16.186 -3.306 9.372 1.00 97.81 85 GLU A N 1
ATOM 626 C CA . GLU A 1 85 ? -15.912 -4.214 8.254 1.00 97.81 85 GLU A CA 1
ATOM 627 C C . GLU A 1 85 ? -16.043 -3.506 6.905 1.00 97.81 85 GLU A C 1
ATOM 629 O O . GLU A 1 85 ? -17.042 -2.834 6.640 1.00 97.81 85 GLU A O 1
ATOM 634 N N . ALA A 1 86 ? -15.061 -3.712 6.032 1.00 97.56 86 ALA A N 1
ATOM 635 C CA . ALA A 1 86 ? -15.070 -3.239 4.653 1.00 97.56 86 ALA A CA 1
ATOM 636 C C . ALA A 1 86 ? -14.233 -4.166 3.767 1.00 97.56 86 ALA A C 1
ATOM 638 O O . ALA A 1 86 ? -13.334 -4.855 4.249 1.00 97.56 86 ALA A O 1
ATOM 639 N N . GLU A 1 87 ? -14.510 -4.179 2.469 1.00 97.00 87 GLU A N 1
ATOM 640 C CA . GLU A 1 87 ? -13.803 -5.030 1.508 1.00 97.00 87 GLU A CA 1
ATOM 641 C C . GLU A 1 87 ? -13.481 -4.23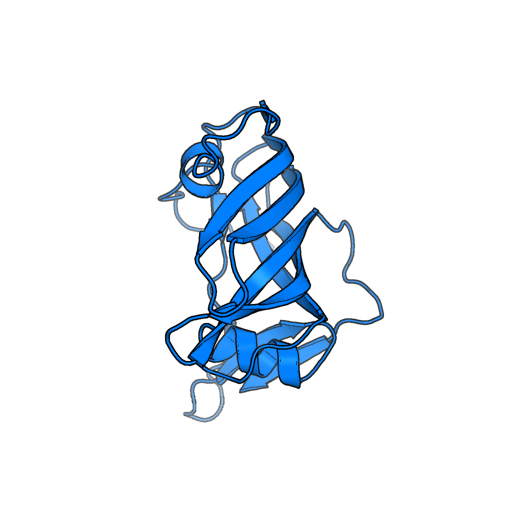6 0.245 1.00 97.00 87 GLU A C 1
ATOM 643 O O . GLU A 1 87 ? -14.308 -3.458 -0.235 1.00 97.00 87 GLU A O 1
ATOM 648 N N . ILE A 1 88 ? -12.268 -4.436 -0.272 1.00 94.62 88 ILE A N 1
ATOM 649 C CA . ILE A 1 88 ? -11.845 -3.979 -1.593 1.00 94.62 88 ILE A CA 1
ATOM 650 C C . ILE A 1 88 ? -11.373 -5.198 -2.370 1.00 94.62 88 ILE A C 1
ATOM 652 O O . ILE A 1 88 ? -10.450 -5.894 -1.939 1.00 94.62 88 ILE A O 1
ATOM 656 N N . GLN A 1 89 ? -11.977 -5.430 -3.529 1.00 94.75 89 GLN A N 1
ATOM 657 C CA . GLN A 1 89 ? -11.575 -6.517 -4.407 1.00 94.75 89 GLN A CA 1
ATOM 658 C C . GLN A 1 89 ? -11.614 -6.090 -5.867 1.00 94.75 89 GLN A C 1
ATOM 660 O O . GLN A 1 89 ? -12.559 -5.436 -6.296 1.00 94.75 89 GLN A O 1
ATOM 665 N N . GLY A 1 90 ? -10.608 -6.491 -6.637 1.00 92.94 90 GLY A N 1
ATOM 666 C CA . GLY A 1 90 ? -10.571 -6.283 -8.081 1.00 92.94 90 GLY A CA 1
ATOM 667 C C . GLY A 1 90 ? -9.222 -5.777 -8.554 1.00 92.94 90 GLY A C 1
ATOM 668 O O . GLY A 1 90 ? -8.242 -5.783 -7.813 1.00 92.94 90 GLY A O 1
ATOM 669 N N . ILE A 1 91 ? -9.182 -5.349 -9.808 1.00 92.50 91 ILE A N 1
ATOM 670 C CA . ILE A 1 91 ? -7.965 -4.918 -10.485 1.00 92.50 91 ILE A CA 1
ATOM 671 C C . ILE A 1 91 ? -8.149 -3.481 -10.952 1.00 92.50 91 ILE A C 1
ATOM 673 O O . ILE A 1 91 ? -9.143 -3.135 -11.601 1.00 92.50 91 ILE A O 1
ATOM 677 N N . CYS A 1 92 ? -7.177 -2.648 -10.611 1.00 90.75 92 CYS A N 1
ATOM 678 C CA . CYS A 1 92 ? -7.035 -1.321 -11.163 1.00 90.75 92 CYS A CA 1
ATOM 679 C C . CYS A 1 92 ? -5.934 -1.311 -12.213 1.00 90.75 92 CYS A C 1
ATOM 681 O O . CYS A 1 92 ? -4.806 -1.656 -11.875 1.00 90.75 92 CYS A O 1
ATOM 683 N N . SER A 1 93 ? -6.235 -0.857 -13.429 1.00 90.81 93 SER A N 1
ATOM 684 C CA . SER A 1 93 ? -5.222 -0.709 -14.474 1.00 90.81 93 SER A CA 1
ATOM 685 C C . SER A 1 93 ? -5.346 0.626 -15.199 1.00 90.81 93 SER A C 1
ATOM 687 O O . SER A 1 93 ? -6.456 1.113 -15.435 1.00 90.81 93 SER A O 1
ATOM 689 N N . TRP A 1 94 ? -4.211 1.226 -15.541 1.00 89.69 94 TRP A N 1
ATOM 690 C CA . TRP A 1 94 ? -4.125 2.428 -16.369 1.00 89.69 94 TRP A CA 1
ATOM 691 C C . TRP A 1 94 ? -2.799 2.456 -17.128 1.00 89.69 94 TRP A C 1
ATOM 693 O O . TRP A 1 94 ? -1.824 1.837 -16.716 1.00 89.69 94 TRP A O 1
ATOM 703 N N . GLU A 1 95 ? -2.749 3.195 -18.229 1.00 90.75 95 GLU A N 1
ATOM 704 C CA . GLU A 1 95 ? -1.530 3.339 -19.025 1.00 90.75 95 GLU A CA 1
ATOM 705 C C . GLU A 1 95 ? -0.711 4.551 -18.568 1.00 90.75 95 GLU A C 1
ATOM 707 O O . GLU A 1 95 ? -1.252 5.596 -18.185 1.00 90.75 95 GLU A O 1
ATOM 712 N N . ILE A 1 96 ? 0.610 4.414 -18.631 1.00 88.75 96 ILE A N 1
ATOM 713 C CA . ILE A 1 96 ? 1.584 5.484 -18.426 1.00 88.75 96 ILE A CA 1
ATOM 714 C C . ILE A 1 96 ? 2.533 5.561 -19.622 1.00 88.75 96 ILE A C 1
ATOM 716 O O . ILE A 1 96 ? 2.820 4.561 -20.277 1.00 88.75 96 ILE A O 1
ATOM 720 N N . LEU A 1 97 ? 3.060 6.757 -19.880 1.00 88.81 97 LEU A N 1
ATOM 721 C CA . LEU A 1 97 ? 4.073 6.975 -20.909 1.00 88.81 97 LEU A CA 1
ATOM 722 C C . LEU A 1 97 ? 5.472 6.780 -20.317 1.00 88.81 97 LEU A C 1
ATOM 724 O O . LEU A 1 97 ? 5.844 7.465 -19.362 1.00 88.81 97 LEU A O 1
ATOM 728 N N . VAL A 1 98 ? 6.273 5.907 -20.926 1.00 89.88 98 VAL A N 1
ATOM 729 C CA . VAL A 1 98 ? 7.663 5.617 -20.535 1.00 89.88 98 VAL A CA 1
ATOM 730 C C . VAL A 1 98 ? 8.604 5.704 -21.749 1.00 89.88 98 VAL A C 1
ATOM 732 O O . VAL A 1 98 ? 8.133 5.775 -22.886 1.00 89.88 98 VAL A O 1
ATOM 735 N N . PRO A 1 99 ? 9.940 5.734 -21.566 1.00 88.31 99 PRO A N 1
ATOM 736 C CA . PRO A 1 99 ? 10.887 5.871 -22.679 1.00 88.31 99 PRO A CA 1
ATOM 737 C C . PRO A 1 99 ? 10.752 4.816 -23.783 1.00 88.31 99 PRO A C 1
ATOM 739 O O . PRO A 1 99 ? 11.025 5.100 -24.948 1.00 88.31 99 PRO A O 1
ATOM 742 N N . LEU A 1 100 ? 10.326 3.603 -23.421 1.00 85.12 100 LEU A N 1
ATOM 743 C CA . LEU A 1 100 ? 10.178 2.465 -24.334 1.00 85.12 100 LEU A CA 1
ATOM 744 C C . LEU A 1 100 ? 8.783 2.362 -24.982 1.00 85.12 100 LEU A C 1
ATOM 746 O O . LEU A 1 100 ? 8.548 1.418 -25.734 1.00 85.12 100 LEU A O 1
ATOM 750 N N . GLY A 1 101 ? 7.880 3.313 -24.723 1.00 88.62 101 GLY A N 1
ATOM 751 C CA . GLY A 1 101 ? 6.504 3.318 -25.228 1.00 88.62 101 GLY A CA 1
ATOM 752 C C . GLY A 1 101 ? 5.472 3.436 -24.109 1.00 88.62 101 GLY A C 1
ATOM 753 O O . GLY A 1 101 ? 5.747 4.022 -23.063 1.00 88.62 101 GLY A O 1
ATOM 754 N N . ASP A 1 102 ? 4.289 2.878 -24.335 1.00 89.38 102 ASP A N 1
ATOM 755 C CA . ASP A 1 102 ? 3.236 2.820 -23.322 1.00 89.38 102 ASP A CA 1
ATOM 756 C C . ASP A 1 102 ? 3.484 1.616 -22.405 1.00 89.38 102 ASP A C 1
ATOM 758 O O . ASP A 1 102 ? 3.848 0.530 -22.865 1.00 89.38 102 ASP A O 1
ATOM 762 N N . ALA A 1 103 ? 3.306 1.811 -21.101 1.00 90.56 103 ALA A N 1
ATOM 763 C CA . ALA A 1 103 ? 3.345 0.743 -20.113 1.00 90.56 103 ALA A CA 1
ATOM 764 C C . ALA A 1 103 ? 2.024 0.703 -19.348 1.00 90.56 103 ALA A C 1
ATOM 766 O O . ALA A 1 103 ? 1.487 1.739 -18.956 1.00 90.56 103 ALA A O 1
ATOM 767 N N . GLU A 1 104 ? 1.512 -0.499 -19.113 1.00 91.44 104 GLU A N 1
ATOM 768 C CA . GLU A 1 104 ? 0.364 -0.699 -18.239 1.00 91.44 104 GLU A CA 1
ATOM 769 C C . GLU A 1 104 ? 0.838 -0.732 -16.782 1.00 91.44 104 GLU A C 1
ATOM 771 O O . GLU A 1 104 ? 1.786 -1.440 -16.437 1.00 91.44 104 GLU A O 1
ATOM 776 N N . VAL A 1 105 ? 0.170 0.040 -15.928 1.00 91.69 105 VAL A N 1
ATOM 777 C CA . VAL A 1 105 ? 0.269 -0.075 -14.476 1.00 91.69 105 VAL A CA 1
ATOM 778 C C . VAL A 1 105 ? -0.948 -0.830 -13.984 1.00 91.69 105 VAL A C 1
ATOM 780 O O . VAL A 1 105 ? -2.071 -0.424 -14.268 1.00 91.69 105 VAL A O 1
ATOM 783 N N . THR A 1 106 ? -0.716 -1.887 -13.212 1.00 93.88 106 THR A N 1
ATOM 784 C CA . THR A 1 106 ? -1.749 -2.751 -12.651 1.00 93.88 106 THR A CA 1
ATOM 785 C C . THR A 1 106 ? -1.591 -2.877 -11.136 1.00 93.88 106 THR A C 1
ATOM 787 O O . THR A 1 106 ? -0.507 -3.132 -10.612 1.00 93.88 106 THR A O 1
ATOM 790 N N . VAL A 1 107 ? -2.696 -2.714 -10.411 1.00 94.19 107 VAL A N 1
ATOM 791 C CA . VAL A 1 107 ? -2.791 -2.908 -8.962 1.00 94.19 107 VAL A CA 1
ATOM 792 C C . VAL A 1 107 ? -3.923 -3.878 -8.665 1.00 94.19 107 VAL A C 1
ATOM 794 O O . VAL A 1 107 ? -5.089 -3.599 -8.942 1.00 94.19 107 VAL A O 1
ATOM 797 N N . GLU A 1 108 ? -3.581 -5.016 -8.077 1.00 95.44 108 GLU A N 1
ATOM 798 C CA . GLU A 1 108 ? -4.549 -6.007 -7.619 1.00 95.44 108 GLU A CA 1
ATOM 799 C C . 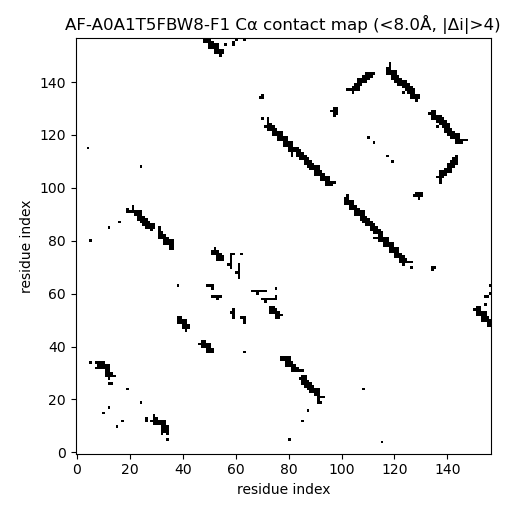GLU A 1 108 ? -4.902 -5.774 -6.154 1.00 95.44 108 GLU A C 1
ATOM 801 O O . GLU A 1 108 ? -4.027 -5.748 -5.288 1.00 95.44 108 GLU A O 1
ATOM 806 N N . TYR A 1 109 ? -6.196 -5.647 -5.872 1.00 95.38 109 TYR A N 1
ATOM 807 C CA . TYR A 1 109 ? -6.726 -5.484 -4.527 1.00 95.38 109 TYR A CA 1
ATOM 808 C C . TYR A 1 10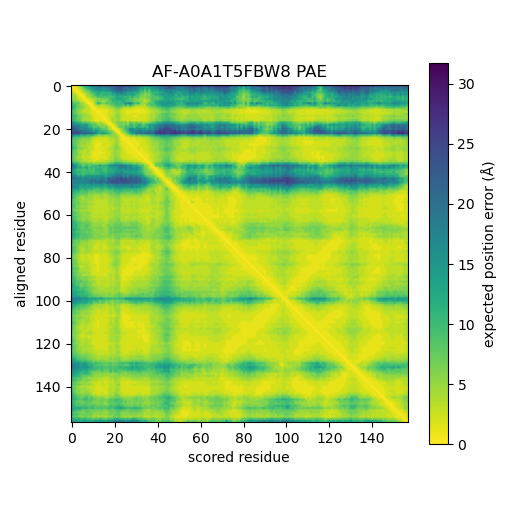9 ? -7.427 -6.759 -4.056 1.00 95.38 109 TYR A C 1
ATOM 810 O O . TYR A 1 109 ? -8.330 -7.279 -4.718 1.00 95.38 109 TYR A O 1
ATOM 818 N N . ALA A 1 110 ? -7.045 -7.219 -2.867 1.00 96.44 110 ALA A N 1
ATOM 819 C CA . ALA A 1 110 ? -7.710 -8.280 -2.116 1.00 96.44 110 ALA A CA 1
ATOM 820 C C . ALA A 1 110 ? -7.691 -7.945 -0.614 1.00 96.44 110 ALA A C 1
ATOM 822 O O . ALA A 1 110 ? -7.086 -8.635 0.211 1.00 96.44 110 ALA A O 1
ATOM 823 N N . ILE A 1 111 ? -8.324 -6.829 -0.256 1.00 96.62 111 ILE A N 1
ATOM 824 C CA . ILE A 1 111 ? -8.296 -6.270 1.096 1.00 96.62 111 ILE A CA 1
ATOM 825 C C . ILE A 1 111 ? -9.617 -6.564 1.794 1.00 96.62 111 ILE A C 1
ATOM 827 O O . ILE A 1 111 ? -10.690 -6.215 1.312 1.00 96.62 111 ILE A O 1
ATOM 831 N N . ARG A 1 112 ? -9.525 -7.143 2.986 1.00 97.44 112 ARG A N 1
ATOM 832 C CA . ARG A 1 112 ? -10.640 -7.312 3.920 1.00 97.44 112 ARG A CA 1
ATOM 833 C C . ARG A 1 112 ? -10.286 -6.650 5.236 1.00 97.44 112 ARG A C 1
ATOM 835 O O . ARG A 1 112 ? -9.361 -7.093 5.916 1.00 97.44 112 ARG A O 1
ATOM 842 N N . PHE A 1 113 ? -11.016 -5.604 5.587 1.00 97.06 113 PHE A N 1
ATOM 843 C CA . PHE A 1 113 ? -10.933 -4.963 6.888 1.00 97.06 113 PHE A CA 1
ATOM 844 C C . PHE A 1 113 ? -11.885 -5.639 7.866 1.00 97.06 113 PHE A C 1
ATOM 846 O O . PHE A 1 113 ? -13.057 -5.865 7.566 1.00 97.06 113 PHE A O 1
ATOM 853 N N . ARG A 1 114 ? -11.373 -5.926 9.058 1.00 96.38 114 ARG A N 1
ATOM 854 C CA . ARG A 1 114 ? -12.153 -6.243 10.254 1.00 96.38 114 ARG A CA 1
ATOM 855 C C . ARG A 1 114 ? -12.099 -5.057 11.217 1.00 96.38 114 ARG A C 1
ATOM 857 O O . ARG A 1 114 ? -11.118 -4.313 11.173 1.00 96.38 114 ARG A O 1
ATOM 864 N N . PRO A 1 115 ? -13.076 -4.900 12.123 1.00 95.38 115 PRO A N 1
ATOM 865 C CA . PRO A 1 115 ? -12.996 -3.877 13.155 1.00 95.38 115 PRO A CA 1
ATOM 866 C C . PRO A 1 115 ? -11.707 -4.045 13.971 1.00 95.38 115 PRO A C 1
ATOM 868 O O . PRO A 1 115 ? -11.390 -5.150 14.421 1.00 95.38 115 PRO A O 1
ATOM 871 N N . GLY A 1 116 ? -10.965 -2.956 14.165 1.00 93.75 116 GLY A N 1
ATOM 872 C CA . GLY A 1 116 ? -9.673 -2.969 14.848 1.00 93.75 116 GLY A CA 1
ATOM 873 C C . GLY A 1 116 ? -8.469 -2.969 13.904 1.00 93.75 116 GLY A C 1
ATOM 874 O O . GLY A 1 116 ? -8.517 -2.427 12.803 1.00 93.75 116 GLY A O 1
ATOM 875 N N . TRP A 1 117 ? -7.349 -3.527 14.370 1.00 92.75 117 TRP A N 1
ATOM 876 C CA . TRP A 1 117 ? -6.078 -3.521 13.643 1.00 92.75 117 TRP A CA 1
ATOM 877 C C . TRP A 1 117 ? -6.029 -4.596 12.559 1.00 92.75 117 TRP A C 1
ATOM 879 O O . TRP A 1 117 ? -6.212 -5.780 12.832 1.00 92.75 117 TRP A O 1
ATOM 889 N N . ASN A 1 118 ? -5.713 -4.171 11.339 1.00 94.19 118 ASN A N 1
ATOM 890 C CA . ASN A 1 118 ? -5.510 -5.019 10.174 1.00 94.19 118 ASN A CA 1
ATOM 891 C C . ASN A 1 118 ? -4.086 -4.838 9.664 1.00 94.19 118 ASN A C 1
ATOM 893 O O . ASN A 1 118 ? -3.530 -3.739 9.720 1.00 94.19 118 ASN A O 1
ATOM 897 N N . LEU A 1 119 ? -3.509 -5.915 9.146 1.00 93.94 119 LEU A N 1
ATOM 898 C CA . LEU A 1 119 ? -2.193 -5.896 8.535 1.00 93.94 119 LEU A CA 1
ATOM 899 C C . LEU A 1 119 ? -2.363 -5.964 7.016 1.00 93.94 119 LEU A C 1
ATOM 901 O O . LEU A 1 119 ? -2.866 -6.953 6.485 1.00 93.94 119 LEU A O 1
ATOM 905 N N . ILE A 1 120 ? -1.980 -4.886 6.338 1.00 95.50 120 ILE A N 1
ATOM 906 C CA . ILE A 1 120 ? -2.081 -4.739 4.887 1.00 95.50 120 ILE A CA 1
ATOM 907 C C . ILE A 1 120 ? -0.694 -4.916 4.291 1.00 95.50 120 ILE A C 1
ATOM 909 O O . ILE A 1 120 ? 0.239 -4.204 4.664 1.00 95.50 120 ILE A O 1
ATOM 913 N N . ARG A 1 121 ? -0.547 -5.862 3.373 1.00 96.06 121 ARG A N 1
ATOM 914 C CA . ARG A 1 121 ? 0.683 -6.085 2.622 1.00 96.06 121 ARG A CA 1
ATOM 915 C C . ARG A 1 121 ? 0.598 -5.342 1.297 1.00 96.06 121 ARG A C 1
ATOM 917 O O . ARG A 1 121 ? -0.413 -5.413 0.613 1.00 96.06 121 ARG A O 1
ATOM 924 N N . ASN A 1 122 ? 1.677 -4.655 0.945 1.00 95.06 122 ASN A N 1
ATOM 925 C CA . ASN A 1 122 ? 1.873 -4.014 -0.348 1.00 95.06 122 ASN A CA 1
ATOM 926 C C . ASN A 1 122 ? 3.087 -4.681 -0.986 1.00 95.06 122 ASN A C 1
ATOM 928 O O . ASN A 1 122 ? 4.181 -4.631 -0.418 1.00 95.06 122 ASN A O 1
ATOM 932 N N . ARG A 1 123 ? 2.890 -5.349 -2.120 1.00 96.69 123 ARG A N 1
ATOM 933 C CA . ARG A 1 123 ? 3.943 -6.061 -2.840 1.00 96.69 123 ARG A CA 1
ATOM 934 C C . ARG A 1 123 ? 4.203 -5.393 -4.179 1.00 96.69 123 ARG A C 1
ATOM 936 O O . ARG A 1 123 ? 3.292 -5.317 -4.996 1.00 96.69 123 ARG A O 1
ATOM 943 N N . ILE A 1 124 ? 5.450 -5.000 -4.411 1.00 97.00 124 ILE A N 1
ATOM 944 C CA . ILE A 1 124 ? 5.949 -4.532 -5.704 1.00 97.00 124 ILE A CA 1
ATOM 945 C C . ILE A 1 124 ? 6.459 -5.754 -6.464 1.00 97.00 124 ILE A C 1
ATOM 947 O O . ILE A 1 124 ? 7.457 -6.372 -6.082 1.00 97.00 124 ILE A O 1
ATOM 951 N N . VAL A 1 125 ? 5.740 -6.127 -7.518 1.00 97.75 125 VAL A N 1
ATOM 952 C CA . VAL A 1 125 ? 6.060 -7.280 -8.370 1.00 97.75 125 VAL A CA 1
ATOM 953 C C . VAL A 1 125 ? 6.887 -6.839 -9.569 1.00 97.75 125 VAL A C 1
ATOM 955 O O . VAL A 1 125 ? 7.829 -7.532 -9.972 1.00 97.75 125 VAL A O 1
ATOM 958 N N . ASP A 1 126 ? 6.558 -5.676 -10.125 1.00 96.62 126 ASP A N 1
ATOM 959 C CA . ASP A 1 126 ? 7.294 -5.111 -11.242 1.00 96.62 126 ASP A CA 1
ATOM 960 C C . ASP A 1 126 ? 7.303 -3.586 -11.232 1.00 96.62 126 ASP A C 1
ATOM 962 O O . ASP A 1 126 ? 6.435 -2.938 -10.637 1.00 96.62 126 ASP A O 1
ATOM 966 N N . PHE A 1 127 ? 8.327 -3.036 -11.872 1.00 95.25 127 PHE A N 1
ATOM 967 C CA . PHE A 1 127 ? 8.527 -1.605 -12.013 1.00 95.25 127 PHE A CA 1
ATOM 968 C C . PHE A 1 127 ? 9.327 -1.290 -13.273 1.00 95.25 127 PHE A C 1
ATOM 970 O O . PHE A 1 127 ? 10.046 -2.137 -13.805 1.00 95.25 127 PHE A O 1
ATOM 977 N N . ILE A 1 128 ? 9.238 -0.043 -13.723 1.00 93.69 128 ILE A N 1
ATOM 978 C CA . ILE A 1 128 ? 9.921 0.448 -14.918 1.00 93.69 128 ILE A CA 1
ATOM 979 C C . ILE A 1 128 ? 10.548 1.816 -14.666 1.00 93.69 128 ILE A C 1
ATOM 981 O O . ILE A 1 128 ? 10.084 2.583 -13.825 1.00 93.69 128 ILE A O 1
ATOM 985 N N . GLU A 1 129 ? 11.615 2.134 -15.391 1.00 89.94 129 GLU A N 1
ATOM 986 C CA . GLU A 1 129 ? 12.196 3.475 -15.385 1.00 89.94 129 GLU A CA 1
ATOM 987 C C . GLU A 1 129 ? 11.317 4.438 -16.200 1.00 89.94 129 GLU A C 1
ATOM 989 O O . GLU A 1 129 ? 10.973 4.179 -17.355 1.00 89.94 129 GLU A O 1
ATOM 994 N N . SER A 1 130 ? 10.939 5.558 -15.590 1.00 83.88 130 SER A N 1
ATOM 995 C CA . SER A 1 130 ? 10.186 6.632 -16.240 1.00 83.88 130 SER A CA 1
ATOM 996 C C . SER A 1 130 ? 11.107 7.591 -17.005 1.00 83.88 130 SER A C 1
ATOM 998 O O . SER A 1 130 ? 12.327 7.572 -16.868 1.00 83.88 130 SER A O 1
ATOM 1000 N N . TRP A 1 131 ? 10.521 8.533 -17.750 1.00 83.00 131 TRP A N 1
ATOM 1001 C CA . TRP A 1 131 ? 11.264 9.592 -18.452 1.00 83.00 131 TRP A CA 1
ATOM 1002 C C . TRP A 1 131 ? 12.126 10.483 -17.551 1.00 83.00 131 TRP A C 1
ATOM 1004 O O . TRP A 1 131 ? 13.059 11.121 -18.032 1.00 83.00 131 TRP A O 1
ATOM 1014 N N . SER A 1 132 ? 11.813 10.550 -16.257 1.00 82.00 132 SER A N 1
ATOM 1015 C CA . SER A 1 132 ? 12.592 11.330 -15.291 1.00 82.00 132 SER A CA 1
ATOM 1016 C C . SER A 1 132 ? 13.830 10.591 -14.767 1.00 82.00 132 SER A C 1
ATOM 1018 O O . SER A 1 132 ? 14.580 11.159 -13.978 1.00 82.00 132 SER A O 1
ATOM 1020 N N . GLY A 1 133 ? 14.025 9.327 -15.161 1.00 81.75 133 GLY A N 1
ATOM 1021 C CA . GLY A 1 133 ? 15.009 8.417 -14.568 1.00 81.75 133 GLY A CA 1
ATOM 1022 C C . GLY A 1 133 ? 14.575 7.845 -13.213 1.00 81.75 133 GLY A C 1
ATOM 1023 O O . GLY A 1 133 ? 15.255 6.992 -12.649 1.00 81.75 133 GLY A O 1
ATOM 1024 N N . ALA A 1 134 ? 13.437 8.291 -12.668 1.00 84.06 134 ALA A N 1
ATOM 1025 C CA . ALA A 1 134 ? 12.832 7.676 -11.494 1.00 84.06 134 ALA A CA 1
ATOM 1026 C C . ALA A 1 134 ? 12.122 6.376 -11.883 1.00 84.06 134 ALA A C 1
ATOM 1028 O O . ALA A 1 134 ? 11.458 6.318 -12.922 1.00 84.06 134 ALA A O 1
ATOM 1029 N N . TYR A 1 135 ? 12.217 5.363 -11.027 1.00 88.69 135 TYR A N 1
ATOM 1030 C CA . TYR A 1 135 ? 11.449 4.132 -11.172 1.00 88.69 135 TYR A CA 1
ATOM 1031 C C . TYR A 1 135 ? 10.004 4.327 -10.716 1.00 88.69 135 TYR A C 1
ATOM 1033 O O . TYR A 1 135 ? 9.742 5.050 -9.755 1.00 88.69 135 TYR A O 1
ATOM 1041 N N . GLN A 1 136 ? 9.085 3.665 -11.409 1.00 87.62 136 GLN A N 1
ATOM 1042 C CA . GLN A 1 136 ? 7.659 3.667 -11.129 1.00 87.62 136 GLN A CA 1
ATOM 1043 C C . GLN A 1 136 ? 7.137 2.231 -11.099 1.00 87.62 136 GLN A C 1
ATOM 1045 O O . GLN A 1 136 ? 7.473 1.426 -11.969 1.00 87.62 136 GLN A O 1
ATOM 1050 N N . GLU A 1 137 ? 6.303 1.916 -10.113 1.00 92.12 137 GLU A N 1
ATOM 1051 C CA . GLU A 1 137 ? 5.652 0.618 -9.991 1.00 92.12 137 GLU A CA 1
ATOM 1052 C C . GLU A 1 137 ? 4.706 0.386 -11.174 1.00 92.12 137 GLU A C 1
ATOM 1054 O O . GLU A 1 137 ? 3.868 1.231 -11.497 1.00 92.12 137 GLU A O 1
ATOM 1059 N N . THR A 1 138 ? 4.825 -0.776 -11.813 1.00 94.00 138 THR A N 1
ATOM 1060 C CA . THR A 1 138 ? 3.948 -1.198 -12.918 1.00 94.00 138 THR A CA 1
ATOM 1061 C C . THR A 1 138 ? 3.066 -2.366 -12.528 1.00 94.00 138 THR A C 1
ATOM 1063 O O . THR A 1 138 ? 2.003 -2.544 -13.109 1.00 94.00 138 THR A O 1
ATOM 1066 N N . TYR A 1 139 ? 3.452 -3.146 -11.517 1.00 96.50 139 TYR A N 1
ATOM 1067 C CA . TYR A 1 139 ? 2.596 -4.203 -11.006 1.00 96.50 139 TYR A CA 1
ATOM 1068 C C . TYR A 1 139 ? 2.695 -4.324 -9.491 1.00 96.50 139 TYR A C 1
ATOM 1070 O O . TYR A 1 139 ? 3.763 -4.617 -8.940 1.00 96.50 139 TYR A O 1
ATOM 1078 N N . MET A 1 140 ? 1.559 -4.120 -8.825 1.00 96.50 140 MET A N 1
ATOM 1079 C CA . MET A 1 140 ? 1.423 -4.249 -7.382 1.00 96.50 140 MET A CA 1
ATOM 1080 C C . MET A 1 140 ? 0.300 -5.202 -6.985 1.00 96.50 140 MET A C 1
ATOM 1082 O O . MET A 1 140 ? -0.739 -5.276 -7.636 1.00 96.50 140 MET A O 1
ATOM 1086 N N . ILE A 1 141 ? 0.490 -5.869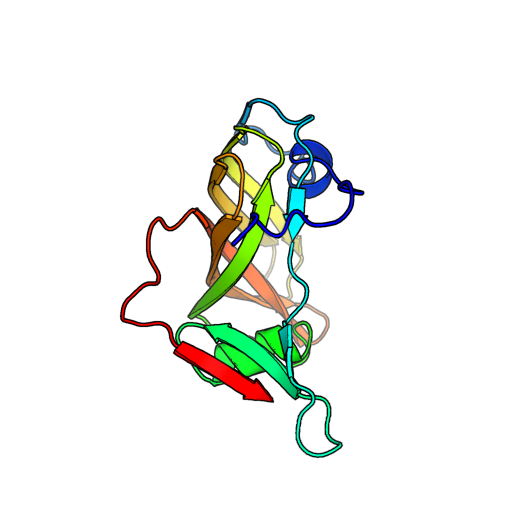 -5.850 1.00 97.12 141 ILE A N 1
ATOM 1087 C CA . ILE A 1 141 ? -0.549 -6.652 -5.177 1.00 97.12 141 ILE A CA 1
ATOM 1088 C C . ILE A 1 141 ? -0.712 -6.094 -3.767 1.00 97.12 141 ILE A C 1
ATOM 1090 O O . ILE A 1 141 ? 0.270 -5.979 -3.028 1.00 97.12 141 ILE A O 1
ATOM 1094 N N . ILE A 1 142 ? -1.945 -5.753 -3.399 1.00 96.12 142 ILE A N 1
ATOM 1095 C CA . ILE A 1 142 ? -2.287 -5.213 -2.087 1.00 96.12 142 ILE A CA 1
ATOM 1096 C C . ILE A 1 142 ? -3.374 -6.075 -1.452 1.00 96.12 142 ILE A C 1
ATOM 1098 O O . ILE A 1 142 ? -4.498 -6.164 -1.952 1.00 96.12 142 ILE A O 1
ATOM 1102 N N . ASP A 1 143 ? -3.049 -6.704 -0.326 1.00 97.19 143 ASP A N 1
ATOM 1103 C CA . ASP A 1 143 ? -3.934 -7.655 0.336 1.00 97.19 143 ASP A CA 1
ATOM 1104 C C . ASP A 1 143 ? -3.875 -7.594 1.866 1.00 97.19 143 ASP A C 1
ATOM 1106 O O . ASP A 1 143 ? -2.918 -7.102 2.467 1.00 97.19 143 ASP A O 1
ATOM 1110 N N . THR A 1 144 ? -4.929 -8.089 2.519 1.00 96.81 144 THR A N 1
ATOM 1111 C CA . THR A 1 144 ? -4.917 -8.280 3.977 1.00 96.81 144 THR A CA 1
ATOM 1112 C C . THR A 1 144 ? -4.234 -9.598 4.317 1.00 96.81 144 THR A C 1
ATOM 1114 O O . THR A 1 144 ? -4.610 -10.651 3.803 1.00 96.81 144 THR A O 1
ATOM 1117 N N . VAL A 1 145 ? -3.311 -9.574 5.277 1.00 95.00 145 VAL A N 1
ATOM 1118 C CA . VAL A 1 145 ? -2.706 -10.785 5.843 1.00 95.00 145 VAL A CA 1
ATOM 1119 C C . VAL A 1 145 ? -3.201 -11.019 7.272 1.00 95.00 145 VAL A C 1
ATOM 1121 O O . VAL A 1 145 ? -3.277 -10.103 8.089 1.00 95.00 145 VAL A O 1
ATOM 1124 N N . GLY A 1 146 ? -3.587 -12.262 7.577 1.00 89.12 146 GLY A N 1
ATOM 1125 C CA . GLY A 1 146 ? -4.159 -12.619 8.883 1.00 89.12 146 GLY A CA 1
ATOM 1126 C C . GLY A 1 146 ? -3.124 -12.787 9.999 1.00 89.12 146 GLY A C 1
ATOM 1127 O O . GLY A 1 146 ? -3.455 -12.644 11.172 1.00 89.12 146 GLY A O 1
ATOM 1128 N N . VAL A 1 147 ? -1.880 -13.089 9.631 1.00 87.31 147 VAL A N 1
ATOM 1129 C CA . VAL A 1 147 ? -0.725 -13.219 10.524 1.00 87.31 147 VAL A CA 1
ATOM 1130 C C . VAL A 1 147 ? 0.493 -12.621 9.836 1.00 87.31 147 VAL A C 1
ATOM 1132 O O . VAL A 1 147 ? 0.528 -12.537 8.607 1.00 87.31 147 VAL A O 1
ATOM 1135 N N . LEU A 1 148 ? 1.478 -12.198 10.629 1.00 85.50 148 LEU A N 1
ATOM 1136 C CA . LEU A 1 148 ? 2.756 -11.735 10.105 1.00 85.50 148 LEU A CA 1
ATOM 1137 C C . LEU A 1 148 ? 3.426 -12.888 9.327 1.00 85.50 148 LEU A C 1
ATOM 1139 O O . LEU A 1 148 ? 3.603 -13.956 9.915 1.00 85.50 148 LEU A O 1
ATOM 1143 N N . PRO A 1 149 ? 3.751 -12.712 8.034 1.00 88.00 149 PRO A N 1
ATOM 1144 C CA . PRO A 1 149 ? 4.468 -13.727 7.263 1.00 88.00 149 PRO A CA 1
ATOM 1145 C C . PRO A 1 149 ? 5.834 -14.087 7.878 1.00 88.00 149 PRO A C 1
ATOM 1147 O O . PRO A 1 149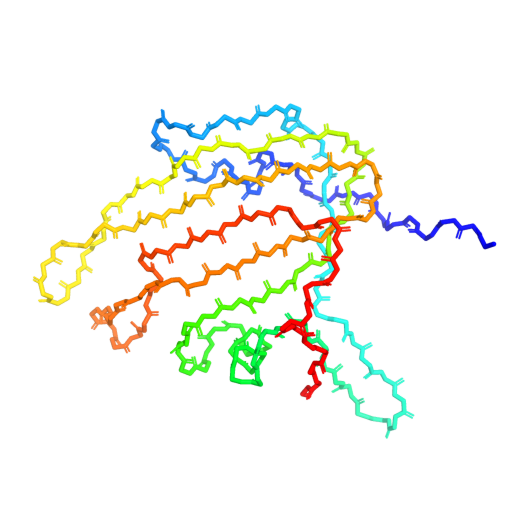 ? 6.455 -13.263 8.543 1.00 88.00 149 PRO A O 1
ATOM 1150 N N . GLU A 1 150 ? 6.316 -15.315 7.671 1.00 89.12 150 GLU A N 1
ATOM 1151 C CA . GLU A 1 150 ? 7.613 -15.762 8.222 1.00 89.12 150 GLU A CA 1
ATOM 1152 C C . GLU A 1 150 ? 8.816 -15.092 7.546 1.00 89.12 150 GLU A C 1
ATOM 1154 O O . GLU A 1 150 ? 9.892 -14.996 8.131 1.00 89.12 150 GLU A O 1
ATOM 1159 N N . ASP A 1 151 ? 8.630 -14.629 6.313 1.00 88.81 151 ASP A N 1
ATOM 1160 C CA . ASP A 1 151 ? 9.639 -13.979 5.484 1.00 88.81 151 ASP A CA 1
ATOM 1161 C C . ASP A 1 151 ? 9.762 -12.474 5.749 1.00 88.81 151 ASP A C 1
ATOM 1163 O O . ASP A 1 151 ? 10.552 -11.816 5.081 1.00 88.81 151 ASP A O 1
ATOM 1167 N N . VAL A 1 152 ? 9.022 -11.920 6.719 1.00 92.06 152 VAL A N 1
ATOM 1168 C CA . VAL A 1 152 ? 9.080 -10.489 7.039 1.00 92.06 152 VAL A CA 1
ATOM 1169 C C . VAL A 1 152 ? 9.636 -10.219 8.429 1.00 92.06 152 VAL A C 1
ATOM 1171 O O . VAL A 1 152 ? 9.395 -10.948 9.391 1.00 92.06 152 VAL A O 1
ATOM 1174 N N . ALA A 1 153 ? 10.361 -9.113 8.546 1.00 91.69 153 ALA A N 1
ATOM 1175 C CA . ALA A 1 153 ? 10.979 -8.667 9.782 1.00 91.69 153 ALA A CA 1
ATOM 1176 C C . ALA A 1 153 ? 10.746 -7.172 10.016 1.00 91.69 153 ALA A C 1
ATOM 1178 O O . ALA A 1 153 ? 10.371 -6.415 9.117 1.00 91.69 153 ALA A O 1
ATOM 1179 N N . TRP A 1 154 ? 10.974 -6.756 11.260 1.00 90.12 154 TRP A N 1
ATOM 1180 C CA . TRP A 1 154 ? 11.034 -5.349 11.629 1.00 90.12 154 TRP A CA 1
ATOM 1181 C C . TRP A 1 154 ? 12.431 -4.801 11.351 1.00 90.12 154 TRP A C 1
ATOM 1183 O O . TRP A 1 154 ? 13.422 -5.339 11.845 1.00 90.12 154 TRP A O 1
ATOM 1193 N N . PHE A 1 155 ? 12.493 -3.697 10.619 1.00 90.69 155 PHE A N 1
ATOM 1194 C CA . PHE A 1 155 ? 13.715 -2.964 10.319 1.00 90.69 155 PHE A CA 1
ATOM 1195 C C . PHE A 1 155 ? 13.595 -1.542 10.856 1.00 90.69 155 PHE A C 1
ATOM 1197 O O . PHE A 1 155 ? 12.543 -0.916 10.720 1.00 90.69 155 PHE A O 1
ATOM 1204 N N . SER A 1 156 ? 14.670 -1.036 11.459 1.00 86.75 156 SER A N 1
ATOM 1205 C CA . SER A 1 156 ? 14.759 0.345 11.939 1.00 86.75 156 SER A CA 1
ATOM 1206 C C . SER A 1 156 ? 15.780 1.134 11.131 1.00 86.75 156 SER A C 1
ATOM 1208 O O . SER A 1 156 ? 16.876 0.614 10.901 1.00 86.75 156 SER A O 1
ATOM 1210 N N . GLN A 1 157 ? 15.463 2.385 10.809 1.00 75.06 157 GLN A N 1
ATOM 1211 C CA . GLN A 1 157 ? 16.417 3.378 10.311 1.00 75.06 157 GLN A CA 1
ATOM 1212 C C . GLN A 1 157 ? 16.477 4.570 11.259 1.00 75.06 157 GLN A C 1
ATOM 1214 O O . GLN A 1 157 ? 15.392 4.995 11.719 1.00 75.06 157 GLN A O 1
#

Nearest PDB structures (foldseek):
  9ink-assembly1_B  TM=3.246E-01  e=4.299E+00  Schistocerca gregaria

Secondary structure (DSSP, 8-state):
----PPSPPS-BHHHHHTT--STT-EEESTT-BEEEPPSEEEESSS-EEEEEEESSHHHHHHHHTTT-SPP-SEEEEEEEEESS-EEEEEEEEEEEEETTEEEEEEEEEEEEE-SEEEEEEEEEEEEEE-TTS-EEEEEEEEEEESS--TT-EEEE-

Foldseek 3Di:
DPDDDDPWAPAFQCRVPVPFPDDWKDKFPRRKGKDWDDFDWDDDPNDTKGKWKWLDQQVRVCVNVVNPHADDFGKTKIKMAIQAWMFIFTKGWDWDQAPVGIAIAIEGGGEIDHHTIWIKMKGQPDWDQHPVRRIDGRYIYIYTDPDRDPSIDMDMD

Organism: NCBI:txid1507287